Protein AF-F6HMU1-F1 (afdb_monomer_lite)

Secondary structure (DSSP, 8-state):
-----S----TTTTT--HHHHHHHHHTT--S--HHHHHHHHHHHHT-

Radius of gyration: 11.5 Å; chains: 1; bounding box: 27×34×21 Å

Organism: Vitis vinifera (NCBI:txid29760)

Sequence (47 aa):
MAEDDKDVKSFKDLGICEQLVEACVNLGWKTPSKIQAEAIPHALEGC

Structure (mmCIF, N/CA/C/O backbone):
data_AF-F6HMU1-F1
#
_entry.id   AF-F6HMU1-F1
#
loop_
_atom_site.group_PDB
_atom_site.id
_atom_site.type_symbol
_atom_site.label_atom_id
_atom_site.label_alt_id
_atom_site.label_comp_id
_atom_site.label_asym_id
_atom_site.label_entity_id
_atom_site.label_seq_id
_atom_site.pdbx_PDB_ins_code
_atom_site.Cartn_x
_atom_site.Cartn_y
_atom_site.Cartn_z
_atom_site.occupancy
_atom_site.B_iso_or_equiv
_atom_site.auth_seq_id
_atom_site.auth_comp_id
_atom_site.auth_asym_id
_atom_site.auth_atom_id
_atom_site.pdbx_PDB_model_num
ATOM 1 N N . MET A 1 1 ? 21.162 20.323 -4.025 1.00 53.47 1 MET A N 1
ATOM 2 C CA . MET A 1 1 ? 19.875 20.851 -4.513 1.00 53.47 1 MET A CA 1
ATOM 3 C C . MET A 1 1 ? 19.367 19.893 -5.576 1.00 53.47 1 MET A C 1
ATOM 5 O O . MET A 1 1 ? 19.856 19.937 -6.694 1.00 53.47 1 MET A O 1
ATOM 9 N N . ALA A 1 2 ? 18.513 18.958 -5.176 1.00 46.56 2 ALA A N 1
ATOM 10 C CA . ALA A 1 2 ? 17.685 18.123 -6.046 1.00 46.56 2 ALA A CA 1
ATOM 11 C C . ALA A 1 2 ? 16.646 17.487 -5.114 1.00 46.56 2 ALA A C 1
ATOM 13 O O . ALA A 1 2 ? 16.799 16.364 -4.636 1.00 46.56 2 ALA A O 1
ATOM 14 N N . GLU A 1 3 ? 15.684 18.310 -4.709 1.00 49.22 3 GLU A N 1
ATOM 15 C CA . GLU A 1 3 ? 14.438 17.855 -4.105 1.00 49.22 3 GLU A CA 1
ATOM 16 C C . GLU A 1 3 ? 13.662 17.127 -5.210 1.00 49.22 3 GLU A C 1
ATOM 18 O O . GLU A 1 3 ? 13.041 17.747 -6.070 1.00 49.22 3 GLU A O 1
ATOM 23 N N . ASP A 1 4 ? 13.802 15.799 -5.251 1.00 47.62 4 ASP A N 1
ATOM 24 C CA . ASP A 1 4 ? 12.996 14.905 -6.088 1.00 47.62 4 ASP A CA 1
ATOM 25 C C . ASP A 1 4 ? 11.595 14.773 -5.465 1.00 47.62 4 ASP A C 1
ATOM 27 O O . ASP A 1 4 ? 11.209 13.746 -4.907 1.00 47.62 4 ASP A O 1
ATOM 31 N N . ASP A 1 5 ? 10.835 15.862 -5.545 1.00 50.03 5 ASP A N 1
ATOM 32 C CA . ASP A 1 5 ? 9.37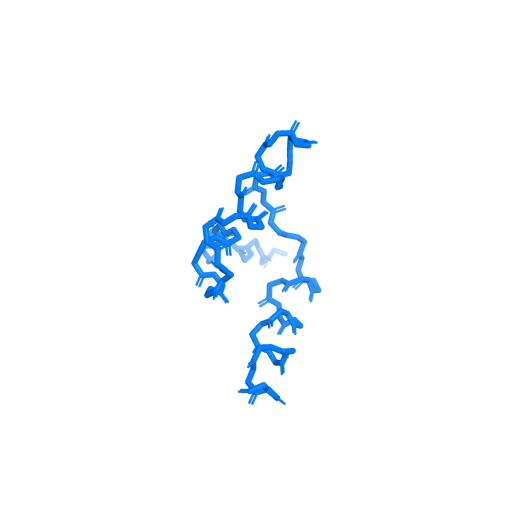7 15.879 -5.476 1.00 50.03 5 ASP A CA 1
ATOM 33 C C . ASP A 1 5 ? 8.836 15.418 -6.836 1.00 50.03 5 ASP A C 1
ATOM 35 O O . ASP A 1 5 ? 8.363 16.201 -7.663 1.00 50.03 5 ASP A O 1
ATOM 39 N N . LYS A 1 6 ? 8.953 14.119 -7.115 1.00 47.16 6 LYS A N 1
ATOM 40 C CA . LYS A 1 6 ? 8.210 13.479 -8.204 1.00 47.16 6 LYS A CA 1
ATOM 41 C C . LYS A 1 6 ? 7.353 12.373 -7.627 1.00 47.16 6 LYS A C 1
ATOM 43 O O . LYS A 1 6 ? 7.762 11.221 -7.548 1.00 47.16 6 LYS A O 1
ATOM 48 N N . ASP A 1 7 ? 6.142 12.796 -7.281 1.00 57.22 7 ASP A N 1
ATOM 49 C CA . ASP A 1 7 ? 5.002 11.959 -6.943 1.00 57.22 7 ASP A CA 1
ATOM 50 C C . ASP A 1 7 ? 5.135 11.275 -5.575 1.00 57.22 7 ASP A C 1
ATOM 52 O O . ASP A 1 7 ? 5.804 10.255 -5.407 1.00 57.22 7 ASP A O 1
ATOM 56 N N . VAL A 1 8 ? 4.474 11.845 -4.562 1.00 60.88 8 VAL A N 1
ATOM 57 C CA . VAL A 1 8 ? 4.220 11.154 -3.291 1.00 60.88 8 VAL A CA 1
ATOM 58 C C . VAL A 1 8 ? 3.271 9.993 -3.595 1.00 60.88 8 VAL A C 1
ATOM 60 O O . VAL A 1 8 ? 2.060 10.107 -3.430 1.00 60.88 8 VAL A O 1
ATOM 63 N N . LYS A 1 9 ? 3.820 8.883 -4.094 1.00 72.69 9 LYS A N 1
ATOM 64 C CA . LYS A 1 9 ? 3.059 7.672 -4.400 1.00 72.69 9 LYS A CA 1
ATOM 65 C C . LYS A 1 9 ? 2.430 7.172 -3.114 1.00 72.69 9 LYS A C 1
ATOM 67 O O . LYS A 1 9 ? 3.143 6.964 -2.135 1.00 72.69 9 LYS A O 1
ATOM 72 N N . SER A 1 10 ? 1.123 6.958 -3.087 1.00 86.88 10 SER A N 1
ATOM 73 C CA . SER A 1 10 ? 0.501 6.265 -1.961 1.00 86.88 10 SER A CA 1
ATOM 74 C C . SER A 1 10 ? 0.789 4.769 -2.065 1.00 86.88 10 SER A C 1
ATOM 76 O O . SER A 1 10 ? 1.070 4.251 -3.144 1.00 86.88 10 SER A O 1
ATOM 78 N N . PHE A 1 11 ? 0.640 4.027 -0.965 1.00 89.31 11 PHE A N 1
ATOM 79 C CA . PHE A 1 11 ? 0.702 2.557 -1.000 1.00 89.31 11 PHE A CA 1
ATOM 80 C C . PHE A 1 11 ? -0.252 1.953 -2.051 1.00 89.31 11 PHE A C 1
ATOM 82 O O . PHE A 1 11 ? 0.070 0.944 -2.669 1.00 89.31 11 PHE A O 1
ATOM 89 N N . LYS A 1 12 ? -1.385 2.620 -2.316 1.00 89.50 12 LYS A N 1
ATOM 90 C CA . LYS A 1 12 ? -2.333 2.264 -3.379 1.00 89.50 12 LYS A CA 1
ATOM 91 C C . LYS A 1 12 ? -1.753 2.426 -4.791 1.00 89.50 12 LYS A C 1
ATOM 93 O O . LYS A 1 12 ? -1.964 1.557 -5.628 1.00 89.50 12 LYS A O 1
ATOM 98 N N . ASP A 1 13 ? -0.993 3.493 -5.043 1.00 89.56 13 ASP A N 1
ATOM 99 C CA . ASP A 1 13 ? -0.355 3.760 -6.344 1.00 89.56 13 ASP A CA 1
ATOM 100 C C . ASP A 1 13 ? 0.759 2.755 -6.670 1.00 89.56 13 ASP A C 1
ATOM 102 O O . ASP A 1 13 ? 1.148 2.603 -7.824 1.00 89.56 13 ASP A O 1
ATOM 106 N N . LEU A 1 14 ? 1.260 2.034 -5.660 1.00 89.44 14 LEU A N 1
ATOM 107 C CA . LEU A 1 14 ? 2.242 0.961 -5.829 1.00 89.44 14 LEU A CA 1
ATOM 108 C C . LEU A 1 14 ? 1.615 -0.381 -6.243 1.00 89.44 14 LEU A C 1
ATOM 110 O O . LEU A 1 14 ? 2.340 -1.362 -6.376 1.00 89.44 14 LEU A O 1
ATOM 114 N N . GLY A 1 15 ? 0.292 -0.444 -6.430 1.00 87.94 15 GLY A N 1
ATOM 115 C CA . GLY A 1 15 ? -0.409 -1.671 -6.826 1.00 87.94 15 GLY A CA 1
ATOM 116 C C . GLY A 1 15 ? -0.717 -2.621 -5.666 1.00 87.94 15 GLY A C 1
ATOM 117 O O . GLY A 1 15 ? -1.087 -3.771 -5.890 1.00 87.94 15 GLY A O 1
ATOM 118 N N . ILE A 1 16 ? -0.583 -2.157 -4.421 1.00 90.31 16 ILE A N 1
ATOM 119 C CA . ILE A 1 16 ? -0.943 -2.937 -3.235 1.00 90.31 16 ILE A CA 1
ATOM 120 C C . ILE A 1 16 ? -2.469 -3.106 -3.169 1.00 90.31 16 ILE A C 1
ATOM 122 O O . ILE A 1 16 ? -3.222 -2.166 -3.428 1.00 90.31 16 ILE A O 1
ATOM 126 N N . CYS A 1 17 ? -2.939 -4.295 -2.777 1.00 91.62 17 CYS A N 1
ATOM 127 C CA . CYS A 1 17 ? -4.366 -4.561 -2.605 1.00 91.62 17 CYS A CA 1
ATOM 128 C C . CYS A 1 17 ? -4.993 -3.713 -1.482 1.00 91.62 17 CYS A C 1
ATOM 130 O O . CYS A 1 17 ? -4.342 -3.345 -0.502 1.00 91.62 17 CYS A O 1
ATOM 132 N N . GLU A 1 18 ? -6.294 -3.435 -1.596 1.00 91.75 18 GLU A N 1
ATOM 133 C CA . GLU A 1 18 ? -7.000 -2.506 -0.701 1.00 91.75 18 GLU A CA 1
ATOM 134 C C . GLU A 1 18 ? -6.903 -2.887 0.782 1.00 91.75 18 GLU A C 1
ATOM 136 O O . GLU A 1 18 ? -6.743 -2.008 1.622 1.00 91.75 18 GLU A O 1
ATOM 141 N N . GLN A 1 19 ? -6.906 -4.184 1.106 1.00 93.94 19 GLN A N 1
ATOM 142 C CA . GLN A 1 19 ? -6.802 -4.661 2.490 1.00 93.94 19 GLN A CA 1
ATOM 143 C C . GLN A 1 19 ? -5.474 -4.260 3.151 1.00 93.94 19 GLN A C 1
ATOM 145 O O . GLN A 1 19 ? -5.444 -3.867 4.317 1.00 93.94 19 GLN A O 1
ATOM 150 N N . LEU A 1 20 ? -4.367 -4.336 2.408 1.00 91.81 20 LEU A N 1
ATOM 151 C CA . LEU A 1 20 ? -3.051 -3.943 2.909 1.00 91.81 20 LEU A CA 1
ATOM 152 C C . LEU A 1 20 ? -2.914 -2.418 2.974 1.00 91.81 20 LEU A C 1
ATOM 154 O O . LEU A 1 20 ? -2.336 -1.901 3.927 1.00 91.81 20 LEU A O 1
ATOM 158 N N . VAL A 1 21 ? -3.495 -1.693 2.014 1.00 92.00 21 VAL A N 1
ATOM 159 C CA . VAL A 1 21 ? -3.552 -0.223 2.059 1.00 92.00 21 VAL A CA 1
ATOM 160 C C . VAL A 1 21 ? -4.331 0.253 3.288 1.00 92.00 21 VAL A C 1
ATOM 162 O O . VAL A 1 21 ? -3.860 1.141 3.996 1.00 92.00 21 VAL A O 1
ATOM 165 N N . GLU A 1 22 ? -5.482 -0.350 3.586 1.00 93.62 22 GLU A N 1
ATOM 166 C CA . GLU A 1 22 ? -6.285 -0.020 4.768 1.00 93.62 22 GLU A CA 1
ATOM 167 C C . GLU A 1 22 ? -5.514 -0.288 6.068 1.00 93.62 22 GLU A C 1
ATOM 169 O O . GLU A 1 22 ? -5.512 0.546 6.976 1.00 93.62 22 GLU A O 1
ATOM 174 N N . ALA A 1 23 ? -4.783 -1.404 6.140 1.00 94.44 23 ALA A N 1
ATOM 175 C CA . ALA A 1 23 ? -3.900 -1.687 7.267 1.00 94.44 23 ALA A CA 1
ATOM 176 C C . ALA A 1 23 ? -2.804 -0.617 7.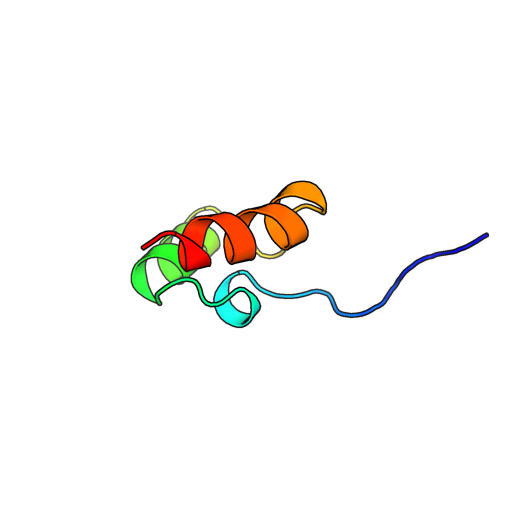419 1.00 94.44 23 ALA A C 1
ATOM 178 O O . ALA A 1 23 ? -2.598 -0.113 8.524 1.00 94.44 23 ALA A O 1
ATOM 179 N N . CYS A 1 24 ? -2.144 -0.208 6.327 1.00 91.94 24 CYS A N 1
ATOM 180 C CA . CYS A 1 24 ? -1.166 0.884 6.350 1.00 91.94 24 CYS A CA 1
ATOM 181 C C . CYS A 1 24 ? -1.789 2.193 6.859 1.00 91.94 24 CYS A C 1
ATOM 183 O O . CYS A 1 24 ? -1.201 2.854 7.714 1.00 91.94 24 CYS A O 1
ATOM 185 N N . VAL A 1 25 ? -2.997 2.540 6.408 1.00 90.38 25 VAL A N 1
ATOM 186 C CA . VAL A 1 25 ? -3.717 3.739 6.867 1.00 90.38 25 VAL A CA 1
ATOM 187 C C . VAL A 1 25 ? -4.048 3.661 8.359 1.00 90.38 25 VAL A C 1
ATOM 189 O O . VAL A 1 25 ? -3.794 4.628 9.079 1.00 90.38 25 VAL A O 1
ATOM 192 N N . ASN A 1 26 ? -4.541 2.517 8.842 1.00 93.81 26 ASN A N 1
ATOM 193 C CA . ASN A 1 26 ? -4.825 2.289 10.263 1.00 93.81 26 ASN A CA 1
ATOM 194 C C . ASN A 1 26 ? -3.564 2.375 11.138 1.00 93.81 26 ASN A C 1
ATOM 196 O O . ASN A 1 26 ? -3.631 2.823 12.281 1.00 93.81 26 ASN A O 1
ATOM 200 N N . LEU A 1 27 ? -2.404 2.003 10.591 1.00 92.50 27 LEU A N 1
ATOM 201 C CA . LEU A 1 27 ? -1.095 2.157 11.232 1.00 92.50 27 LEU A CA 1
ATOM 202 C C . LEU A 1 27 ? -0.524 3.585 11.115 1.00 92.50 27 LEU A C 1
ATOM 204 O O . LEU A 1 27 ? 0.533 3.875 11.675 1.00 92.50 27 LEU A O 1
ATOM 208 N N . GLY A 1 28 ? -1.197 4.487 10.394 1.00 89.38 28 GLY A N 1
ATOM 209 C CA . GLY A 1 28 ? -0.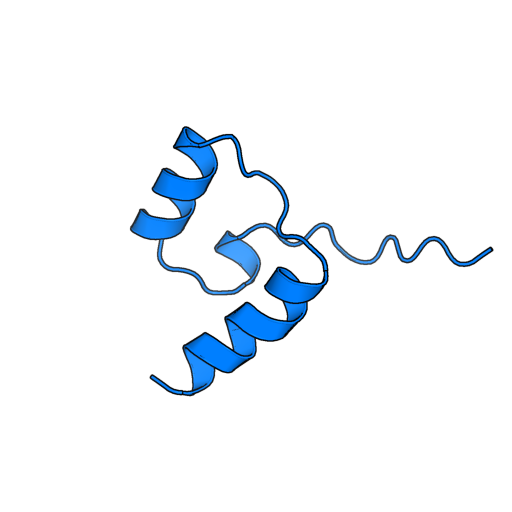742 5.857 10.149 1.00 89.38 28 GLY A CA 1
ATOM 210 C C . GLY A 1 28 ? 0.334 5.980 9.065 1.00 89.38 28 GLY A C 1
ATOM 211 O O . GLY A 1 28 ? 0.934 7.045 8.908 1.00 89.38 28 GLY A O 1
ATOM 212 N N . TRP A 1 29 ? 0.587 4.921 8.299 1.00 89.81 29 TRP A N 1
ATOM 213 C CA . TRP A 1 29 ? 1.543 4.906 7.197 1.00 89.81 29 TRP A CA 1
ATOM 214 C C . TRP A 1 29 ? 0.881 5.449 5.933 1.00 89.81 29 TRP A C 1
ATOM 216 O O . TRP A 1 29 ? 0.179 4.741 5.215 1.00 89.81 29 TRP A O 1
ATOM 226 N N . LYS A 1 30 ? 1.101 6.738 5.671 1.00 81.62 30 LYS A N 1
ATOM 227 C CA . LYS A 1 30 ? 0.509 7.448 4.524 1.00 81.62 30 LYS A CA 1
ATOM 228 C C . LYS A 1 30 ? 1.413 7.455 3.298 1.00 81.62 30 LYS A C 1
ATOM 230 O O . LYS A 1 30 ? 0.927 7.357 2.178 1.00 81.62 30 LYS A O 1
ATOM 235 N N . THR A 1 31 ? 2.719 7.548 3.527 1.00 87.31 31 THR A N 1
ATOM 236 C CA . THR A 1 31 ? 3.726 7.658 2.474 1.00 87.31 31 THR A CA 1
ATOM 237 C C . THR A 1 31 ? 4.699 6.486 2.589 1.00 87.31 31 THR A C 1
ATOM 239 O O . THR A 1 31 ? 5.289 6.302 3.657 1.00 87.31 31 THR A O 1
ATOM 242 N N . PRO A 1 32 ? 4.878 5.685 1.529 1.00 89.69 32 PRO A N 1
ATOM 243 C CA . PRO A 1 32 ? 5.929 4.689 1.465 1.00 89.69 32 PRO A CA 1
ATOM 244 C C . PRO 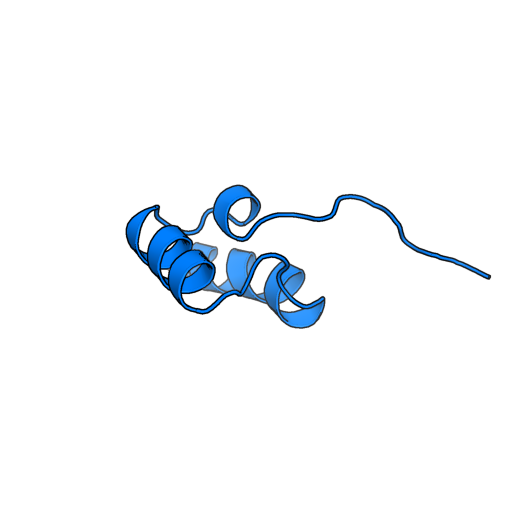A 1 32 ? 7.294 5.381 1.482 1.00 89.69 32 PRO A C 1
ATOM 246 O O . PRO A 1 32 ? 7.506 6.425 0.865 1.00 89.69 32 PRO A O 1
ATOM 249 N N . SER A 1 33 ? 8.249 4.787 2.187 1.00 89.75 33 SER A N 1
ATOM 250 C CA . SER A 1 33 ? 9.652 5.190 2.091 1.00 89.75 33 SER A CA 1
ATOM 251 C C . SER A 1 33 ? 10.199 4.952 0.677 1.00 89.75 33 SER A C 1
ATOM 253 O O . SER A 1 33 ? 9.657 4.151 -0.083 1.00 89.75 33 SER A O 1
ATOM 255 N N . LYS A 1 34 ? 11.322 5.597 0.336 1.00 88.56 34 LYS A N 1
ATOM 256 C CA . LYS A 1 34 ? 11.980 5.437 -0.976 1.00 88.56 34 LYS A CA 1
ATOM 257 C C . LYS A 1 34 ? 12.207 3.966 -1.336 1.00 88.56 34 LYS A C 1
ATOM 259 O O . LYS A 1 34 ? 11.794 3.527 -2.400 1.00 88.56 34 LYS A O 1
ATOM 264 N N . ILE A 1 35 ? 12.750 3.186 -0.396 1.00 90.94 35 ILE A N 1
ATOM 265 C CA . ILE A 1 35 ? 12.993 1.755 -0.613 1.00 90.94 35 ILE A CA 1
ATOM 266 C C . ILE A 1 35 ? 11.695 0.971 -0.830 1.00 90.94 35 ILE A C 1
ATOM 268 O O . ILE A 1 35 ? 11.678 0.045 -1.626 1.00 90.94 35 ILE A O 1
ATOM 272 N N . GLN A 1 36 ? 10.596 1.340 -0.169 1.00 90.56 36 GLN A N 1
ATOM 273 C CA . GLN A 1 36 ? 9.295 0.697 -0.367 1.00 90.56 36 GLN A CA 1
ATOM 274 C C . GLN A 1 36 ? 8.698 1.047 -1.731 1.00 90.56 36 GLN A C 1
ATOM 276 O O . GLN A 1 36 ? 8.187 0.161 -2.406 1.00 90.56 36 GLN A O 1
ATOM 281 N N . ALA A 1 37 ? 8.789 2.307 -2.160 1.00 89.81 37 ALA A N 1
ATOM 282 C CA . ALA A 1 37 ? 8.295 2.735 -3.465 1.00 89.81 37 ALA A CA 1
ATOM 283 C C . ALA A 1 37 ? 9.019 2.039 -4.631 1.00 89.81 37 ALA A C 1
ATOM 285 O O . ALA A 1 37 ? 8.403 1.804 -5.668 1.00 89.81 37 ALA A O 1
ATOM 286 N N . GLU A 1 38 ? 10.296 1.693 -4.451 1.00 90.38 38 GLU A N 1
ATOM 287 C CA . GLU A 1 38 ? 11.072 0.923 -5.427 1.00 90.38 38 GLU A CA 1
ATOM 288 C C . GLU A 1 38 ? 10.851 -0.591 -5.279 1.00 90.38 38 GLU A C 1
ATOM 290 O O . GLU A 1 38 ? 10.598 -1.273 -6.265 1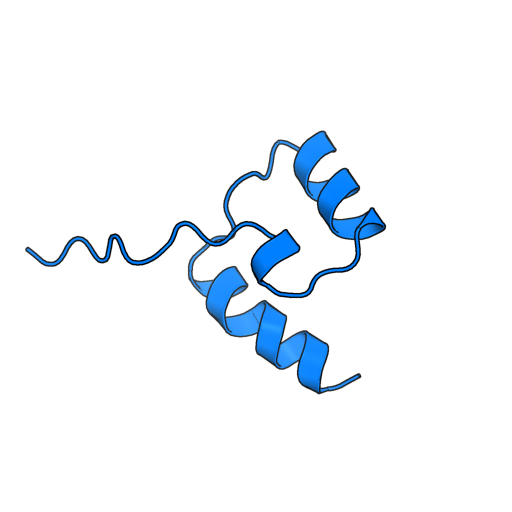.00 90.38 38 GLU A O 1
ATOM 295 N N . ALA A 1 39 ? 10.888 -1.138 -4.060 1.00 91.12 39 ALA A N 1
ATOM 296 C CA . ALA A 1 39 ? 10.862 -2.585 -3.838 1.00 91.12 39 ALA A CA 1
ATOM 297 C C . ALA A 1 39 ? 9.464 -3.217 -3.921 1.00 91.12 39 ALA A C 1
ATOM 299 O O . ALA A 1 39 ? 9.356 -4.373 -4.324 1.00 91.12 39 ALA A O 1
ATOM 300 N N . ILE A 1 40 ? 8.398 -2.507 -3.533 1.00 90.81 40 ILE A N 1
ATOM 301 C CA . ILE A 1 40 ? 7.033 -3.062 -3.522 1.00 90.81 40 ILE A CA 1
ATOM 302 C C . ILE A 1 40 ? 6.582 -3.488 -4.928 1.00 90.81 40 ILE A C 1
ATOM 304 O O . ILE A 1 40 ? 6.151 -4.633 -5.053 1.00 90.81 40 ILE A O 1
ATOM 308 N N . PRO A 1 41 ? 6.716 -2.661 -5.987 1.00 89.69 41 PRO A N 1
ATOM 309 C CA . PRO A 1 41 ? 6.383 -3.087 -7.346 1.00 89.69 41 PRO A CA 1
ATOM 310 C C . PRO A 1 41 ? 7.145 -4.349 -7.763 1.00 89.69 41 PRO A C 1
ATOM 312 O O . PRO A 1 41 ? 6.530 -5.301 -8.230 1.00 89.69 41 PRO A O 1
ATOM 315 N N . HIS A 1 42 ? 8.457 -4.405 -7.499 1.00 90.25 42 HIS A N 1
ATOM 316 C CA . HIS A 1 42 ? 9.278 -5.585 -7.794 1.00 90.25 42 HIS A CA 1
ATOM 317 C C . HIS A 1 42 ? 8.832 -6.836 -7.023 1.00 90.25 42 HIS A C 1
ATOM 319 O O . HIS A 1 42 ? 8.880 -7.937 -7.564 1.00 90.25 42 HIS A O 1
ATOM 325 N N . ALA A 1 43 ? 8.394 -6.685 -5.771 1.00 89.81 43 ALA A N 1
ATOM 326 C CA . ALA A 1 43 ? 7.883 -7.792 -4.966 1.00 89.81 43 ALA A CA 1
ATOM 327 C C . ALA A 1 43 ? 6.517 -8.298 -5.459 1.00 89.81 43 ALA A C 1
ATOM 329 O O . ALA A 1 43 ? 6.236 -9.488 -5.339 1.00 89.81 43 ALA A O 1
ATOM 330 N N . LEU A 1 44 ? 5.680 -7.413 -6.009 1.00 87.94 44 LEU A N 1
ATOM 331 C CA . LEU A 1 44 ? 4.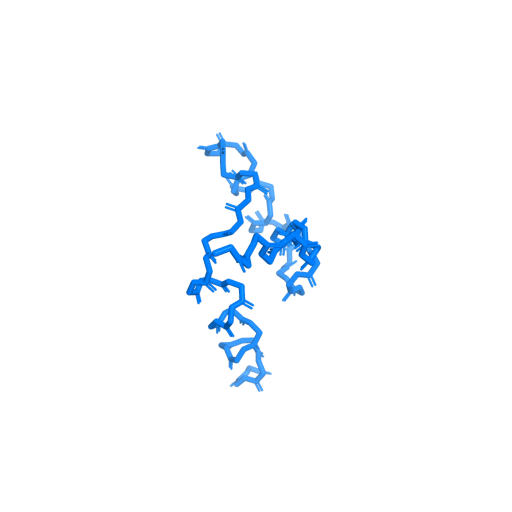370 -7.762 -6.566 1.00 87.94 44 LEU A CA 1
ATOM 332 C C . LEU A 1 44 ? 4.472 -8.398 -7.958 1.00 87.94 44 LEU A C 1
ATOM 334 O O . LEU A 1 44 ? 3.654 -9.247 -8.287 1.00 87.94 44 LEU A O 1
ATOM 338 N N . GLU A 1 45 ? 5.478 -8.028 -8.753 1.00 84.88 45 GLU A N 1
ATOM 339 C CA . GLU A 1 45 ? 5.720 -8.587 -10.093 1.00 84.88 45 GLU A CA 1
ATOM 340 C C . GLU A 1 45 ? 6.132 -10.074 -10.066 1.00 84.88 45 GLU A C 1
ATOM 342 O O . GLU A 1 45 ? 6.026 -10.773 -11.070 1.00 84.88 45 GLU A O 1
ATOM 347 N N . GLY A 1 46 ? 6.607 -10.564 -8.915 1.00 69.31 46 GLY A N 1
ATOM 348 C CA . GLY A 1 46 ? 7.000 -11.960 -8.706 1.00 69.31 46 GLY A CA 1
ATOM 349 C C . GLY A 1 46 ? 5.865 -12.912 -8.305 1.00 69.31 46 GLY A C 1
ATOM 350 O O . GLY A 1 46 ? 6.155 -14.078 -8.024 1.00 69.31 46 GLY A O 1
ATOM 351 N N . CYS A 1 47 ? 4.621 -12.431 -8.242 1.00 55.09 47 CYS A N 1
ATOM 352 C CA . CYS A 1 47 ? 3.429 -13.182 -7.833 1.00 55.09 47 CYS A CA 1
ATOM 353 C C . CYS A 1 47 ? 2.450 -13.414 -8.990 1.00 55.09 47 CYS A C 1
ATOM 355 O O . CYS A 1 47 ? 2.302 -12.517 -9.847 1.00 55.09 47 CYS A O 1
#

pLDDT: mean 81.96, std 15.41, range [46.56, 94.44]

InterPro domains:
  IPR014014 RNA helicase, DEAD-box type, Q motif [PS51195] (9-37)
  IPR027417 P-loop containing nucleoside triphosphate hydrolase [G3DSA:3.40.50.300] (1-47)
  IPR027417 P-loop containing nucleoside triphosphate hydrolase [SSF52540] (6-46)

Foldseek 3Di:
DDPPPDDQQFPVNLVDDPVVSVVCVVVVNGGDDPCCSVVSNVVVVVD